Protein AF-X1UGW6-F1 (afdb_monomer)

Radius of gyration: 16.79 Å; Cα contacts (8 Å, |Δi|>4): 196; chains: 1; bounding box: 43×32×45 Å

Organism: NCBI:txid412755

Nearest PDB structures (foldseek):
  2q28-assembly1_A  TM=7.963E-01  e=1.539E-07  unclassified
  4qq8-assembly1_B  TM=8.150E-01  e=5.449E-06  Pseudomonas fluorescens
  2uz1-assembly1_C  TM=8.407E-01  e=1.286E-05  Pseudomonas fluorescens
  1y9d-assembly1_D  TM=7.335E-01  e=3.916E-06  Lactiplantibacillus plantarum
  5ahk-assembly1_A  TM=8.131E-01  e=5.149E-05  Pseudomonas protegens

pLDDT: mean 95.01, std 3.48, range [74.44, 98.88]

Foldseek 3Di:
DVDPPDAAEAEEEVVRCVVPVCCLLVCQVVLPLYEYEYAYAQFPAQLQLLCLPDDPVPSPDDRGHDPDDPVQVVVVVSVFAEAEAADPVVVVVQVVCSNPVSGSYYYYYHDNSNDDDPVSVVVSVVVVVVPD

Sequence (132 aa):
LARPGKQVVDLLGDGGMGIAGWDIETAAHYKIPACYLLYNNSSWMGDAAQQAILPPDVKNCDWSTLPDIRYDKIFAEMGCHTELVAEPQQLKPALERAFNSGKTSVINVIPDKTALAPQLAGRIEYYKKLFG

Solvent-accessible surface area (backbone atoms only — not comparable to full-atom values): 7483 Å² total; per-residue (Å²): 122,100,55,78,98,56,89,47,76,46,83,42,40,47,49,48,40,74,74,62,42,64,58,53,57,54,32,36,75,70,58,38,52,39,35,38,44,34,45,42,57,35,27,72,57,40,59,35,47,35,61,72,72,45,57,88,91,57,40,80,57,90,51,68,49,77,71,83,72,58,58,30,61,60,42,38,78,66,68,31,45,57,36,81,28,75,49,82,82,45,46,63,62,45,50,55,51,40,72,69,60,70,30,17,19,36,37,35,29,48,59,70,32,71,56,64,54,68,70,56,54,54,49,52,56,52,48,47,73,76,77,105

Secondary structure (DSSP, 8-state):
--STT---EEEEEHHHHHHHTTHHHHHHHTT---EEEEE--SBSS-HHHHHHHS-TTTTTS--B-STT--HHHHHHHTT-EEEEE-SHHHHHHHHHHHHHS-S-EEEEE---TTSPPHHHHHHHHHHHHHH-

InterPro domains:
  IPR011766 Thiamine pyrophosphate enzyme, TPP-binding [PF02775] (2-109)
  IPR029061 Thiamin diphosphate-binding fold [SSF52518] (1-118)
  IPR045229 Thiamine pyrophosphate enzyme [PTHR18968] (1-114)

Mean predicted aligned error: 3.38 Å

Structure (mmCIF, N/CA/C/O backbone):
data_AF-X1UGW6-F1
#
_entry.id   AF-X1UGW6-F1
#
loop_
_atom_site.group_PDB
_atom_site.id
_atom_site.type_symbol
_atom_site.label_atom_id
_atom_site.label_alt_id
_atom_site.label_comp_id
_atom_site.label_asym_id
_atom_site.label_entity_id
_atom_site.label_seq_id
_atom_site.pdbx_PDB_ins_code
_atom_site.Cartn_x
_atom_site.Cartn_y
_atom_site.Cartn_z
_atom_site.occupancy
_atom_site.B_iso_or_equiv
_atom_site.auth_seq_id
_atom_site.auth_comp_id
_atom_site.auth_asym_id
_atom_site.auth_atom_id
_atom_site.pdbx_PDB_model_num
ATOM 1 N N . LEU A 1 1 ? -10.465 -11.730 12.213 1.00 85.19 1 LEU A N 1
ATOM 2 C CA . LEU A 1 1 ? -11.401 -12.716 12.815 1.00 85.19 1 LEU A CA 1
ATOM 3 C C . LEU A 1 1 ? -10.681 -13.852 13.548 1.00 85.19 1 LEU A C 1
ATOM 5 O O . LEU A 1 1 ? -10.887 -13.991 14.742 1.00 85.19 1 LEU A O 1
ATOM 9 N N . ALA A 1 2 ? -9.786 -14.609 12.899 1.00 94.81 2 ALA A N 1
ATOM 10 C CA . ALA A 1 2 ? -9.082 -15.745 13.526 1.00 94.81 2 ALA A CA 1
ATOM 11 C C . ALA A 1 2 ? -8.096 -15.382 14.665 1.00 94.81 2 ALA A C 1
ATOM 13 O O . ALA A 1 2 ? -7.650 -16.252 15.411 1.00 94.81 2 ALA A O 1
ATOM 14 N N . ARG A 1 3 ? -7.723 -14.102 14.792 1.00 92.06 3 ARG A N 1
ATOM 15 C CA . ARG A 1 3 ? -6.816 -13.577 15.826 1.00 92.06 3 ARG A CA 1
ATOM 16 C C . ARG A 1 3 ? -7.396 -12.309 16.475 1.00 92.06 3 ARG A C 1
ATOM 18 O O . ARG A 1 3 ? -6.948 -11.211 16.150 1.00 92.06 3 ARG A O 1
ATOM 25 N N . PRO A 1 4 ? -8.416 -12.418 17.342 1.00 89.50 4 PRO A N 1
ATOM 26 C CA . PRO A 1 4 ? -8.993 -11.252 18.011 1.00 89.50 4 PRO A CA 1
ATOM 27 C C . PRO A 1 4 ? -7.943 -10.478 18.824 1.00 89.50 4 PRO A C 1
ATOM 29 O O . PRO A 1 4 ? -7.056 -11.079 19.430 1.00 89.50 4 PRO A O 1
ATOM 32 N N . GLY A 1 5 ? -8.025 -9.145 18.817 1.00 89.31 5 GLY A N 1
ATOM 33 C CA . GLY A 1 5 ? -7.133 -8.262 19.582 1.00 89.31 5 GLY A CA 1
ATOM 34 C C . GLY A 1 5 ? -5.680 -8.190 19.092 1.00 89.31 5 GLY A C 1
ATOM 35 O O . GLY A 1 5 ? -4.857 -7.543 19.733 1.00 89.31 5 GLY A O 1
ATOM 36 N N . LYS A 1 6 ? -5.331 -8.849 17.981 1.00 94.88 6 LYS A N 1
ATOM 37 C CA . LYS A 1 6 ? -4.011 -8.719 17.352 1.00 94.88 6 LYS A CA 1
ATOM 38 C C . LYS A 1 6 ? -4.069 -7.706 16.216 1.00 94.88 6 LYS A C 1
ATOM 40 O O . LYS A 1 6 ? -4.995 -7.750 15.409 1.00 94.88 6 LYS A O 1
ATOM 45 N N . GLN A 1 7 ? -3.057 -6.840 16.139 1.00 94.25 7 GLN A N 1
ATOM 46 C CA . GLN A 1 7 ? -2.871 -5.963 14.987 1.00 94.25 7 GLN A CA 1
ATOM 47 C C . GLN A 1 7 ? -2.619 -6.815 13.742 1.00 94.25 7 GLN A C 1
ATOM 49 O O . GLN A 1 7 ? -1.786 -7.724 13.763 1.00 94.25 7 GLN A O 1
ATOM 54 N N . VAL A 1 8 ? -3.339 -6.507 12.668 1.00 96.25 8 VAL A N 1
ATOM 55 C CA . VAL A 1 8 ? -3.139 -7.098 11.344 1.00 96.25 8 VAL A CA 1
ATOM 56 C C . VAL A 1 8 ? -2.732 -5.984 10.392 1.00 96.25 8 VAL A C 1
ATOM 58 O O . VAL A 1 8 ? -3.310 -4.894 10.434 1.00 96.25 8 VAL A O 1
ATOM 61 N N . VAL A 1 9 ? -1.726 -6.268 9.570 1.00 97.19 9 VAL A N 1
ATOM 62 C CA . VAL A 1 9 ? -1.277 -5.397 8.486 1.00 97.19 9 VAL A CA 1
ATOM 63 C C . VAL A 1 9 ? -1.322 -6.198 7.194 1.00 97.19 9 VAL A C 1
ATOM 65 O O . VAL A 1 9 ? -0.796 -7.310 7.158 1.00 97.19 9 VAL A O 1
ATOM 68 N N . ASP A 1 10 ? -1.952 -5.635 6.172 1.00 97.06 10 ASP A N 1
ATOM 69 C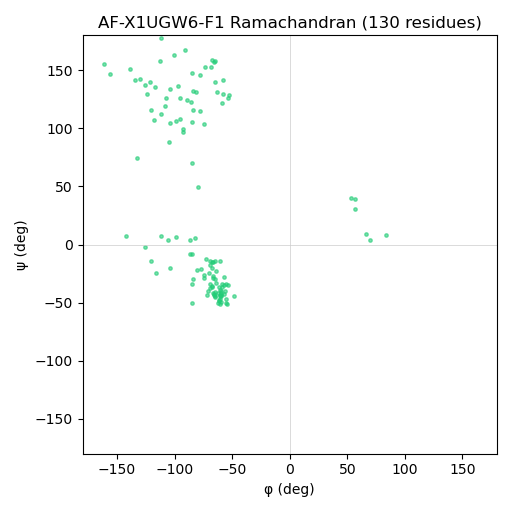 CA . ASP A 1 10 ? -1.923 -6.132 4.803 1.00 97.06 10 ASP A CA 1
ATOM 70 C C . ASP A 1 10 ? -0.989 -5.254 3.962 1.00 97.06 10 ASP A C 1
ATOM 72 O O . ASP A 1 10 ? -1.027 -4.027 4.064 1.00 97.06 10 ASP A O 1
ATOM 76 N N . LEU A 1 11 ? -0.129 -5.890 3.170 1.00 96.12 11 LEU A N 1
ATOM 77 C CA . LEU A 1 11 ? 0.810 -5.232 2.267 1.00 96.12 11 LEU A CA 1
ATOM 78 C C . LEU A 1 11 ? 0.361 -5.526 0.840 1.00 96.12 11 LEU A C 1
ATOM 80 O O . LEU A 1 11 ? 0.462 -6.665 0.383 1.00 96.12 11 LEU A O 1
ATOM 84 N N . LEU A 1 12 ? -0.087 -4.499 0.127 1.00 95.56 12 LEU A N 1
ATOM 85 C CA . LEU A 1 12 ? -0.634 -4.646 -1.218 1.00 95.56 12 LEU A CA 1
ATOM 86 C C . LEU A 1 12 ? -0.155 -3.535 -2.150 1.00 95.56 12 LEU A C 1
ATOM 88 O O . LEU A 1 12 ? 0.136 -2.428 -1.709 1.00 95.56 12 LEU A O 1
ATOM 92 N N . GLY A 1 13 ? -0.069 -3.841 -3.444 1.00 95.56 13 GLY A N 1
ATOM 93 C CA . GLY A 1 13 ? 0.134 -2.841 -4.497 1.00 95.56 13 GLY A CA 1
ATOM 94 C C . GLY A 1 13 ? -1.193 -2.319 -5.050 1.00 95.56 13 GLY A C 1
ATOM 95 O O . GLY A 1 13 ? -2.239 -2.930 -4.829 1.00 95.56 13 GLY A O 1
ATOM 96 N N . ASP A 1 14 ? -1.163 -1.240 -5.825 1.00 95.06 14 ASP A N 1
ATOM 97 C CA . ASP A 1 14 ? -2.336 -0.671 -6.504 1.00 95.06 14 ASP A CA 1
ATOM 98 C C . ASP A 1 14 ? -2.941 -1.604 -7.569 1.00 95.06 14 ASP A C 1
ATOM 100 O O . ASP A 1 14 ? -4.163 -1.659 -7.709 1.00 95.06 14 ASP A O 1
ATOM 104 N N . GLY A 1 15 ? -2.137 -2.457 -8.213 1.00 94.12 15 GLY A N 1
ATOM 105 C CA . GLY A 1 15 ? -2.668 -3.568 -9.017 1.00 94.12 15 GLY A CA 1
ATOM 106 C C . GLY A 1 15 ? -3.482 -4.573 -8.181 1.00 94.12 15 GLY A C 1
ATOM 107 O O . GLY A 1 15 ? -4.568 -4.994 -8.577 1.00 94.12 15 GLY A O 1
ATOM 108 N N . GLY A 1 16 ? -3.003 -4.907 -6.976 1.00 94.06 16 GLY A N 1
ATOM 109 C CA . GLY A 1 16 ? -3.730 -5.758 -6.024 1.00 94.06 16 GLY A CA 1
ATOM 110 C C . GLY A 1 16 ? -4.996 -5.086 -5.484 1.00 94.06 16 GLY A C 1
ATOM 111 O O . GLY A 1 16 ? -6.030 -5.741 -5.343 1.00 94.06 16 GLY A O 1
ATOM 112 N N . MET A 1 17 ? -4.941 -3.767 -5.272 1.00 95.25 17 MET A N 1
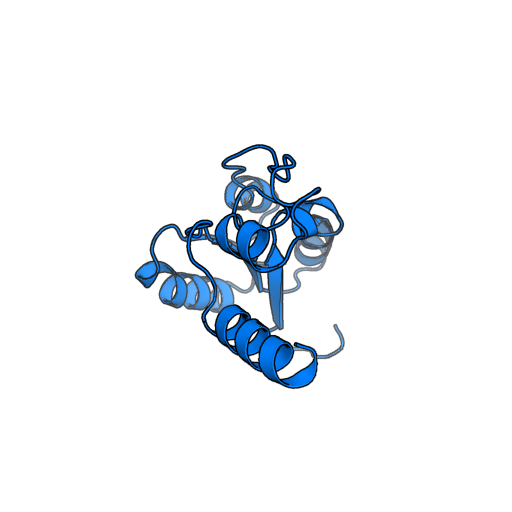ATOM 113 C CA . MET A 1 17 ? -6.099 -2.948 -4.916 1.00 95.25 17 MET A CA 1
ATOM 114 C C . MET A 1 17 ? -7.209 -3.064 -5.972 1.00 95.25 17 MET A C 1
ATOM 116 O O . MET A 1 17 ? -8.372 -3.248 -5.620 1.00 95.25 17 MET A O 1
ATOM 120 N N . GLY A 1 18 ? -6.853 -3.042 -7.261 1.00 91.19 18 GLY A N 1
ATOM 121 C CA . GLY A 1 18 ? -7.803 -3.221 -8.363 1.00 91.19 18 GLY A CA 1
ATOM 122 C C . GLY A 1 18 ? -8.430 -4.619 -8.457 1.00 91.19 18 GLY A C 1
ATOM 123 O O . GLY A 1 18 ? -9.550 -4.739 -8.946 1.00 91.19 18 GLY A O 1
ATOM 124 N N . ILE A 1 19 ? -7.745 -5.667 -7.983 1.00 94.12 19 ILE A N 1
ATOM 125 C CA . ILE A 1 19 ? -8.243 -7.055 -8.036 1.00 94.12 19 ILE A CA 1
ATOM 126 C C . ILE A 1 19 ? -9.150 -7.376 -6.843 1.00 94.12 19 ILE A C 1
ATOM 128 O O . ILE A 1 19 ? -10.233 -7.924 -7.029 1.00 94.12 19 ILE A O 1
ATOM 132 N N . ALA A 1 20 ? -8.690 -7.084 -5.624 1.00 91.94 20 ALA A N 1
ATOM 133 C CA . ALA A 1 20 ? -9.336 -7.540 -4.388 1.00 91.94 20 ALA A CA 1
ATOM 134 C C . ALA A 1 20 ? -9.317 -6.499 -3.255 1.00 91.94 20 ALA A C 1
ATOM 136 O O . ALA A 1 20 ? -9.710 -6.790 -2.130 1.00 91.94 20 ALA A O 1
ATOM 137 N N . GLY A 1 21 ? -8.879 -5.267 -3.524 1.00 94.44 21 GLY A N 1
ATOM 138 C CA . GLY A 1 21 ? -8.756 -4.236 -2.492 1.00 94.44 21 GLY A CA 1
ATOM 139 C C . GLY A 1 21 ? -10.082 -3.744 -1.912 1.00 94.44 21 GLY A C 1
ATOM 140 O O . GLY A 1 21 ? -10.102 -3.132 -0.850 1.00 94.44 21 GLY A O 1
ATOM 141 N N . TRP A 1 22 ? -11.209 -4.025 -2.566 1.00 94.56 22 TRP A N 1
ATOM 142 C CA . TRP A 1 22 ? -12.525 -3.576 -2.107 1.00 94.56 22 TRP A CA 1
ATOM 143 C C . TRP A 1 22 ? -13.047 -4.322 -0.876 1.00 94.56 22 TRP A C 1
ATOM 145 O O . TRP A 1 22 ? -13.928 -3.802 -0.198 1.00 94.56 22 TRP A O 1
ATOM 155 N N . ASP A 1 23 ? -12.426 -5.439 -0.486 1.00 95.62 23 ASP A N 1
ATOM 156 C CA . ASP A 1 23 ? -12.694 -6.094 0.802 1.00 95.62 23 ASP A CA 1
ATOM 157 C C . ASP A 1 23 ? -12.382 -5.178 2.008 1.00 95.62 23 ASP A C 1
ATOM 159 O O . ASP A 1 23 ? -12.821 -5.439 3.132 1.00 95.62 23 ASP A O 1
ATOM 163 N N . ILE A 1 24 ? -11.668 -4.064 1.791 1.00 97.88 24 ILE A N 1
ATOM 164 C CA . ILE A 1 24 ? 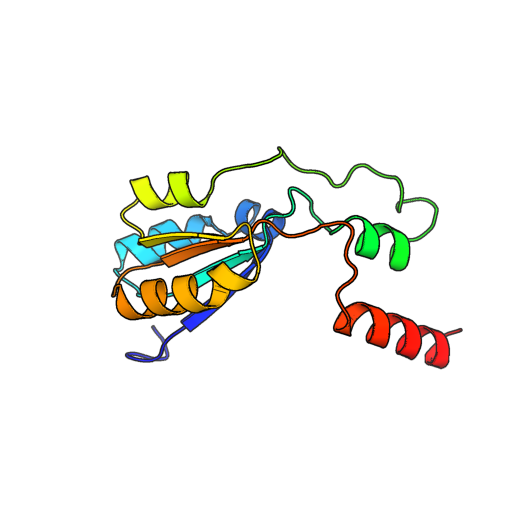-11.479 -2.989 2.775 1.00 97.88 24 ILE A CA 1
ATOM 165 C C . ILE A 1 24 ? -12.820 -2.365 3.190 1.00 97.88 24 ILE A C 1
ATOM 167 O O . ILE A 1 24 ? -13.011 -2.082 4.374 1.00 97.88 24 ILE A O 1
ATOM 171 N N . GLU A 1 25 ? -13.765 -2.184 2.260 1.00 97.62 25 GLU A N 1
ATOM 172 C CA . GLU A 1 25 ? -15.121 -1.709 2.578 1.00 97.62 25 GLU A CA 1
ATOM 173 C C . GLU A 1 25 ? -15.800 -2.675 3.554 1.00 97.62 25 GLU A C 1
ATOM 175 O O . GLU A 1 25 ? -16.329 -2.265 4.589 1.00 97.62 25 GLU A O 1
ATOM 180 N N . THR A 1 26 ? -15.674 -3.974 3.292 1.00 97.38 26 THR A N 1
ATOM 181 C CA . THR A 1 26 ? -16.236 -5.014 4.149 1.00 97.38 26 THR A CA 1
ATOM 182 C C . THR A 1 26 ? -15.567 -5.009 5.527 1.00 97.38 26 THR A C 1
ATOM 184 O O . THR A 1 26 ? -16.245 -5.101 6.554 1.00 97.38 26 THR A O 1
ATOM 187 N N . ALA A 1 27 ? -14.245 -4.831 5.596 1.00 97.25 27 ALA A N 1
ATOM 188 C CA . ALA A 1 27 ? -13.543 -4.665 6.867 1.00 97.25 27 ALA A CA 1
ATOM 189 C C . ALA A 1 27 ? -14.049 -3.443 7.654 1.00 97.25 27 ALA A C 1
ATOM 191 O O . ALA A 1 27 ? -14.246 -3.554 8.869 1.00 97.25 27 ALA A O 1
ATOM 192 N N . ALA A 1 28 ? -14.321 -2.323 6.976 1.00 97.81 28 ALA A N 1
ATOM 193 C CA . ALA A 1 28 ? -14.893 -1.125 7.585 1.00 97.81 28 ALA A CA 1
ATOM 194 C C . ALA A 1 28 ? -16.314 -1.372 8.111 1.00 97.81 28 ALA A C 1
ATOM 196 O O . ALA A 1 28 ? -16.603 -1.039 9.265 1.00 97.81 28 ALA A O 1
ATOM 197 N N . HIS A 1 29 ? -17.169 -2.040 7.328 1.00 97.50 29 HIS A N 1
ATOM 198 C CA . HIS A 1 29 ? -18.519 -2.435 7.737 1.00 97.50 29 HIS A CA 1
ATOM 199 C C . HIS A 1 29 ? -18.506 -3.271 9.027 1.00 97.50 29 HIS A C 1
ATOM 201 O O . HIS A 1 29 ? -19.230 -2.980 9.984 1.00 97.50 29 HIS A O 1
ATOM 207 N N . TYR A 1 30 ? -17.619 -4.267 9.096 1.00 96.44 30 TYR A N 1
ATOM 208 C CA . TYR A 1 30 ? -17.459 -5.129 10.270 1.00 96.44 30 TYR A CA 1
ATOM 209 C C . TYR A 1 30 ? -16.578 -4.531 11.376 1.00 96.44 30 TYR A C 1
ATOM 211 O O . TYR A 1 30 ? -16.315 -5.204 12.377 1.00 96.44 30 TYR A O 1
ATOM 219 N N . LYS A 1 31 ? -16.137 -3.273 11.233 1.00 95.75 31 LYS A N 1
ATOM 220 C CA . LYS A 1 31 ? -15.291 -2.555 12.200 1.00 95.75 31 LYS A CA 1
ATOM 221 C C . LYS A 1 31 ? -14.019 -3.329 12.558 1.00 95.75 31 LYS A C 1
ATOM 223 O O . LYS A 1 31 ? -13.612 -3.385 13.718 1.00 95.75 31 LYS A O 1
ATOM 228 N N . ILE A 1 32 ? -13.398 -3.959 11.565 1.00 96.88 32 ILE A N 1
ATOM 229 C CA . ILE A 1 32 ? -12.159 -4.715 11.735 1.00 96.88 32 ILE A CA 1
ATOM 230 C C . ILE A 1 32 ? -10.983 -3.727 11.660 1.00 96.88 32 ILE A C 1
ATOM 232 O O . ILE A 1 32 ? -10.754 -3.157 10.592 1.00 96.88 32 ILE A O 1
ATOM 236 N N . PRO A 1 33 ? -10.193 -3.535 12.736 1.00 96.56 33 PRO A N 1
ATOM 237 C CA . PRO A 1 33 ? -9.105 -2.551 12.776 1.00 96.56 33 PRO A CA 1
ATOM 238 C C . PRO A 1 33 ? -7.829 -3.062 12.076 1.00 96.56 33 PRO A C 1
ATOM 240 O O . PRO A 1 33 ? -6.731 -3.048 12.635 1.00 96.56 33 PRO A O 1
ATOM 243 N N . ALA A 1 34 ? -7.979 -3.583 10.856 1.00 97.38 34 ALA A N 1
ATOM 244 C CA . ALA A 1 34 ? -6.865 -3.953 9.992 1.00 97.38 34 ALA A CA 1
ATOM 245 C C . ALA A 1 34 ? -6.263 -2.704 9.333 1.00 97.38 34 ALA A C 1
ATOM 247 O O . ALA A 1 34 ? -6.978 -1.751 9.018 1.00 97.38 34 ALA A O 1
ATOM 248 N N . CYS A 1 35 ? -4.947 -2.721 9.127 1.00 98.31 35 CYS A N 1
ATOM 249 C CA . CYS A 1 35 ? -4.221 -1.669 8.426 1.00 98.31 35 CYS A CA 1
ATOM 250 C C . CYS A 1 35 ? -3.772 -2.177 7.054 1.00 98.31 35 CYS A C 1
ATOM 252 O O . CYS A 1 35 ? -3.010 -3.134 6.970 1.00 98.31 35 CYS A O 1
ATOM 254 N N . TYR A 1 36 ? -4.232 -1.529 5.995 1.00 98.38 36 TYR A N 1
ATOM 255 C CA . TYR A 1 36 ? -3.869 -1.808 4.614 1.00 98.38 36 TYR A CA 1
ATOM 256 C C . TYR A 1 36 ? -2.803 -0.800 4.191 1.00 98.38 36 TYR A C 1
ATOM 258 O O . TYR A 1 36 ? -3.088 0.388 4.025 1.00 98.38 36 TYR A O 1
ATOM 266 N N . LEU A 1 37 ? -1.561 -1.261 4.077 1.00 98.31 37 LEU A N 1
ATOM 267 C CA . LEU A 1 37 ? -0.432 -0.458 3.628 1.00 98.31 37 LEU A CA 1
ATOM 268 C C . LEU A 1 37 ? -0.282 -0.637 2.118 1.00 98.31 37 LEU A C 1
ATOM 270 O O . LEU A 1 37 ? 0.294 -1.617 1.640 1.00 98.31 37 LEU A O 1
ATOM 274 N N . LEU A 1 38 ? -0.843 0.319 1.387 1.00 97.88 38 LEU A N 1
ATOM 275 C CA . LEU A 1 38 ? -0.888 0.333 -0.063 1.00 97.88 38 LEU A CA 1
ATOM 276 C C . LEU A 1 38 ? 0.392 0.953 -0.629 1.00 97.88 38 LEU A C 1
ATOM 278 O O . LEU A 1 38 ? 0.691 2.113 -0.366 1.00 97.88 38 LEU A O 1
ATOM 282 N N . TYR A 1 39 ? 1.100 0.201 -1.462 1.00 96.06 39 TYR A N 1
ATOM 283 C CA . TYR A 1 39 ? 2.194 0.683 -2.295 1.00 96.06 39 TYR A CA 1
ATOM 284 C C . TYR A 1 39 ? 1.638 1.082 -3.666 1.00 96.06 39 TYR A C 1
ATOM 286 O O . TYR A 1 39 ? 1.381 0.220 -4.500 1.00 96.06 39 TYR A O 1
ATOM 294 N N . ASN A 1 40 ? 1.405 2.375 -3.877 1.00 97.06 40 ASN A N 1
ATOM 295 C CA . ASN A 1 40 ? 0.715 2.904 -5.051 1.00 97.06 40 ASN A CA 1
ATOM 296 C C . ASN A 1 40 ? 1.709 3.542 -6.020 1.00 97.06 40 ASN A C 1
ATOM 298 O O . ASN A 1 40 ? 2.004 4.733 -5.926 1.00 97.06 40 ASN A O 1
ATOM 302 N N . ASN A 1 41 ? 2.255 2.737 -6.928 1.00 95.75 41 ASN A N 1
ATOM 303 C CA . ASN A 1 41 ? 3.243 3.193 -7.908 1.00 95.75 41 ASN A CA 1
ATOM 304 C C . ASN A 1 41 ? 2.624 3.491 -9.287 1.00 95.75 41 ASN A C 1
ATOM 306 O O . ASN A 1 41 ? 3.364 3.785 -10.230 1.00 95.75 41 ASN A O 1
ATOM 310 N N . SER A 1 42 ? 1.288 3.439 -9.387 1.00 96.06 42 SER A N 1
ATOM 311 C CA . SER A 1 42 ? 0.524 3.611 -10.627 1.00 96.06 42 SER A CA 1
ATOM 312 C C . SER A 1 42 ? 0.932 2.614 -11.715 1.00 96.06 42 SER A C 1
ATOM 314 O O . SER A 1 42 ? 1.068 2.972 -12.889 1.00 96.06 42 SER A O 1
ATOM 316 N N . SER A 1 43 ? 1.207 1.371 -11.319 1.00 94.31 43 SER A N 1
ATOM 317 C CA . SER A 1 43 ? 1.698 0.326 -12.208 1.00 94.31 43 SER A CA 1
ATOM 318 C C . SER A 1 43 ? 1.501 -1.070 -11.619 1.00 94.31 43 SER A C 1
ATOM 320 O O . SER A 1 43 ? 1.504 -1.305 -10.413 1.00 94.31 43 SER A O 1
ATOM 322 N N . TRP A 1 44 ? 1.424 -2.067 -12.491 1.00 92.94 44 TRP A N 1
ATOM 323 C CA . TRP A 1 44 ? 1.481 -3.470 -12.076 1.00 92.94 44 TRP A CA 1
ATOM 324 C C . TRP A 1 44 ?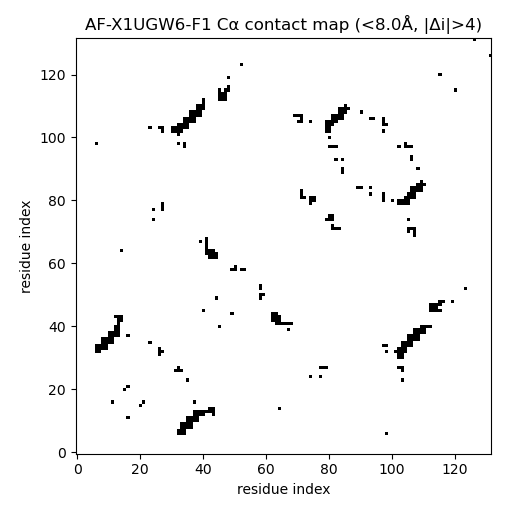 2.853 -3.873 -11.518 1.00 92.94 44 TRP A C 1
ATOM 326 O O . TRP A 1 44 ? 2.968 -4.864 -10.795 1.00 92.94 44 TRP A O 1
ATOM 336 N N . MET A 1 45 ? 3.901 -3.112 -11.844 1.00 91.75 45 MET A N 1
ATOM 337 C CA . MET A 1 45 ? 5.262 -3.315 -11.358 1.00 91.75 45 MET A CA 1
ATOM 338 C C . MET A 1 45 ? 6.064 -2.008 -11.413 1.00 91.75 45 MET A C 1
ATOM 340 O O . MET A 1 45 ? 5.884 -1.201 -12.317 1.00 91.75 45 MET A O 1
ATOM 344 N N . GLY A 1 46 ? 6.989 -1.798 -10.471 1.00 91.81 46 GLY A N 1
ATOM 345 C CA . GLY A 1 46 ? 7.886 -0.638 -10.530 1.00 91.81 46 GLY A CA 1
ATOM 346 C C . GLY A 1 46 ? 8.815 -0.691 -11.748 1.00 91.81 46 GLY A C 1
ATOM 347 O O . GLY A 1 46 ? 9.347 -1.756 -12.063 1.00 91.81 46 GLY A O 1
ATOM 348 N N . ASP A 1 47 ? 9.049 0.450 -12.395 1.00 93.50 47 ASP A N 1
ATOM 349 C CA . ASP A 1 47 ? 9.845 0.592 -13.622 1.00 93.50 47 ASP A CA 1
ATOM 350 C C . ASP A 1 47 ? 11.211 -0.119 -13.532 1.00 93.50 47 ASP A C 1
ATOM 352 O O . ASP A 1 47 ? 11.608 -0.854 -14.440 1.00 93.50 47 ASP A O 1
ATOM 356 N N . ALA A 1 48 ? 11.928 0.029 -12.412 1.00 93.25 48 ALA A N 1
ATOM 357 C CA . ALA A 1 48 ? 13.225 -0.629 -12.234 1.00 93.25 48 ALA A CA 1
ATOM 358 C C . ALA A 1 48 ? 13.114 -2.150 -12.081 1.00 93.25 48 ALA A C 1
ATOM 360 O O . ALA A 1 48 ? 13.953 -2.887 -12.602 1.00 93.25 48 ALA A O 1
ATOM 361 N N . ALA A 1 49 ? 12.074 -2.637 -11.397 1.00 93.38 49 ALA A N 1
ATOM 362 C CA . ALA A 1 49 ? 11.811 -4.069 -11.296 1.00 93.38 49 ALA A CA 1
ATOM 363 C C . ALA A 1 49 ? 11.451 -4.646 -12.670 1.00 93.38 49 ALA A C 1
ATOM 365 O O . ALA A 1 49 ? 12.019 -5.664 -13.061 1.00 93.38 49 ALA A O 1
ATOM 366 N N . GLN A 1 50 ? 10.607 -3.946 -13.433 1.00 94.12 50 GLN A N 1
ATOM 367 C CA . GLN A 1 50 ? 10.220 -4.316 -14.791 1.00 94.12 50 GLN A CA 1
ATOM 368 C C . GLN A 1 50 ? 11.435 -4.503 -15.695 1.00 94.12 50 GLN A C 1
ATOM 370 O O . GLN A 1 50 ? 11.589 -5.554 -16.316 1.00 94.12 50 GLN A O 1
ATOM 375 N N . GLN A 1 51 ? 12.338 -3.523 -15.710 1.00 93.94 51 GLN A N 1
ATOM 376 C CA . GLN A 1 51 ? 13.555 -3.589 -16.519 1.00 93.94 51 GLN A CA 1
ATOM 377 C C . GLN A 1 51 ? 14.531 -4.676 -16.059 1.00 93.94 51 GLN A C 1
ATOM 379 O O . GLN A 1 51 ? 15.287 -5.205 -16.876 1.00 93.94 51 GLN A O 1
ATOM 384 N N . ALA A 1 52 ? 14.535 -5.007 -14.766 1.00 92.38 52 ALA A N 1
ATOM 385 C CA . ALA A 1 52 ? 15.479 -5.956 -14.194 1.00 92.38 52 ALA A CA 1
ATOM 386 C C . ALA A 1 52 ? 15.058 -7.428 -14.342 1.00 92.38 52 ALA A C 1
ATOM 388 O O . ALA A 1 52 ? 15.944 -8.286 -14.387 1.00 92.38 52 ALA A O 1
ATOM 389 N N . ILE A 1 53 ? 13.752 -7.731 -14.383 1.00 91.81 53 ILE A N 1
ATOM 390 C CA . ILE A 1 53 ? 13.252 -9.119 -14.327 1.00 91.81 53 ILE A CA 1
ATOM 391 C C . ILE A 1 53 ? 12.514 -9.589 -15.580 1.00 91.81 53 ILE A C 1
ATOM 393 O O . ILE A 1 53 ? 12.444 -10.798 -15.800 1.00 91.81 53 ILE A O 1
ATOM 397 N N . LEU A 1 54 ? 11.944 -8.684 -16.381 1.00 92.31 54 LEU A N 1
ATOM 398 C CA . LEU A 1 54 ? 11.188 -9.092 -17.564 1.00 92.31 54 LEU A CA 1
ATOM 399 C C . LEU A 1 54 ? 12.094 -9.321 -18.781 1.00 92.31 54 LEU A C 1
ATOM 401 O O . LEU A 1 54 ? 13.102 -8.626 -18.951 1.00 92.31 54 LEU A O 1
ATOM 405 N N . PRO A 1 55 ? 11.727 -10.268 -19.662 1.00 91.94 55 PRO A N 1
ATOM 406 C CA . PRO A 1 55 ? 12.478 -10.518 -20.879 1.00 91.94 55 PRO A CA 1
ATOM 407 C C . PRO A 1 55 ? 12.383 -9.341 -21.874 1.00 91.94 55 PRO A C 1
ATOM 409 O O . PRO A 1 55 ? 11.476 -8.505 -21.782 1.00 91.94 55 PRO A O 1
ATOM 412 N N . PRO A 1 56 ? 13.346 -9.224 -22.813 1.00 92.94 56 PRO A N 1
ATOM 413 C CA . PRO A 1 56 ? 13.471 -8.062 -23.697 1.00 92.94 56 PRO A CA 1
ATOM 414 C C . PRO A 1 56 ? 12.240 -7.735 -24.548 1.00 92.94 56 PRO A C 1
ATOM 416 O O . PRO A 1 56 ? 12.046 -6.576 -24.905 1.00 92.94 56 PRO A O 1
ATOM 419 N N . ASP A 1 57 ? 11.437 -8.741 -24.874 1.00 94.62 57 ASP A N 1
ATOM 420 C CA . ASP A 1 57 ? 10.226 -8.656 -25.688 1.00 94.62 57 ASP A CA 1
ATOM 421 C C . ASP A 1 57 ? 9.038 -8.018 -24.955 1.00 94.62 57 ASP A C 1
ATOM 423 O O . ASP A 1 57 ? 8.189 -7.414 -25.605 1.00 94.62 57 ASP A O 1
ATOM 427 N N . VAL A 1 58 ? 8.994 -8.091 -23.619 1.00 94.56 58 VAL A N 1
ATOM 428 C CA . VAL A 1 58 ? 7.867 -7.567 -22.818 1.00 94.56 58 VAL A CA 1
ATOM 429 C C . VAL A 1 58 ? 8.259 -6.484 -21.813 1.00 94.56 58 VAL A C 1
ATOM 431 O O . VAL A 1 58 ? 7.394 -5.765 -21.311 1.00 94.56 58 VAL A O 1
ATOM 434 N N . LYS A 1 59 ? 9.554 -6.303 -21.521 1.00 92.88 59 LYS A N 1
ATOM 435 C CA . LYS A 1 59 ? 10.016 -5.307 -20.535 1.00 92.88 59 LYS A CA 1
ATOM 436 C C . LYS A 1 59 ? 9.746 -3.852 -20.926 1.00 92.88 59 LYS A C 1
ATOM 438 O O . LYS A 1 59 ? 9.838 -2.982 -20.069 1.00 92.88 59 LYS A O 1
ATOM 443 N N . ASN A 1 60 ? 9.414 -3.584 -22.188 1.00 93.62 60 ASN A N 1
ATOM 444 C CA . ASN A 1 60 ? 9.058 -2.251 -22.690 1.00 93.62 60 ASN A CA 1
ATOM 445 C C . ASN A 1 60 ? 7.552 -2.088 -22.956 1.00 93.62 60 ASN A C 1
ATOM 447 O O . ASN A 1 60 ? 7.144 -1.054 -23.478 1.00 93.62 60 ASN A O 1
ATOM 451 N N . CYS A 1 61 ? 6.730 -3.094 -22.638 1.00 94.94 61 CYS A N 1
ATOM 452 C CA . CYS A 1 61 ? 5.280 -2.945 -22.688 1.00 94.94 61 CYS A CA 1
ATOM 453 C C . CYS A 1 61 ? 4.804 -1.935 -21.637 1.00 94.94 61 CYS A C 1
ATOM 455 O O . CYS A 1 61 ? 5.480 -1.692 -20.633 1.00 94.94 61 CYS A O 1
ATOM 457 N N . ASP A 1 62 ? 3.626 -1.366 -21.872 1.00 93.44 62 ASP A N 1
ATOM 458 C CA . ASP A 1 62 ? 2.964 -0.507 -20.900 1.00 93.44 62 ASP A CA 1
ATOM 459 C C . ASP A 1 62 ? 2.305 -1.360 -19.808 1.00 93.44 62 ASP A C 1
ATOM 461 O O . ASP A 1 62 ? 1.395 -2.144 -20.082 1.00 93.44 62 ASP A O 1
ATOM 465 N N . TRP A 1 63 ? 2.800 -1.217 -18.579 1.00 92.75 63 TRP A N 1
ATOM 466 C CA . TRP A 1 63 ? 2.250 -1.832 -17.367 1.00 92.75 63 TRP A CA 1
ATOM 467 C C . TRP A 1 63 ? 1.647 -0.786 -16.424 1.00 92.75 63 TRP A C 1
ATOM 469 O O . TRP A 1 63 ? 1.289 -1.115 -15.290 1.00 92.75 63 TRP A O 1
ATOM 479 N N . SER A 1 64 ? 1.553 0.470 -16.870 1.00 92.69 64 SER A N 1
ATOM 480 C CA . SER A 1 64 ? 1.004 1.548 -16.064 1.00 92.69 64 SER A CA 1
ATOM 481 C C . SER A 1 64 ? -0.492 1.364 -15.828 1.00 92.69 64 SER A C 1
ATOM 483 O O . SER A 1 64 ? -1.224 0.740 -16.603 1.00 92.69 64 SER A O 1
ATOM 485 N N . THR A 1 65 ? -0.951 1.916 -14.716 1.00 91.81 65 THR A N 1
ATOM 486 C CA . THR A 1 65 ? -2.370 2.115 -14.434 1.00 91.81 65 THR A CA 1
ATOM 487 C C . THR A 1 65 ? -2.674 3.608 -14.442 1.00 91.81 65 THR A C 1
ATOM 489 O O . THR A 1 65 ? -1.783 4.441 -14.615 1.00 91.81 65 THR A O 1
ATOM 492 N N . LEU A 1 66 ? -3.946 3.972 -14.248 1.00 94.00 66 LEU A N 1
ATOM 493 C CA . LEU A 1 66 ? -4.320 5.377 -14.104 1.00 94.00 66 LEU A CA 1
ATOM 494 C C . LEU A 1 66 ? -3.472 6.024 -12.985 1.00 94.00 66 LEU A C 1
ATOM 496 O O . LEU A 1 66 ? -3.445 5.481 -11.875 1.00 94.00 66 LEU A O 1
ATOM 500 N N . PRO A 1 67 ? -2.776 7.140 -13.267 1.00 93.81 67 PRO A N 1
ATOM 501 C CA . PRO A 1 67 ? -1.821 7.707 -12.331 1.00 93.81 67 PRO A CA 1
ATOM 502 C C . PRO A 1 67 ? -2.501 8.390 -11.147 1.00 93.81 67 PRO A C 1
ATOM 504 O O . PRO A 1 67 ? -3.616 8.905 -11.256 1.00 93.81 67 PRO A O 1
ATOM 507 N N . ASP A 1 68 ? -1.785 8.422 -10.024 1.00 90.44 68 ASP A N 1
ATOM 508 C CA . ASP A 1 68 ? -2.075 9.258 -8.855 1.00 90.44 68 ASP A CA 1
ATOM 509 C C . ASP A 1 68 ? -3.477 9.064 -8.253 1.00 90.44 68 ASP A C 1
ATOM 511 O O . ASP A 1 68 ? -4.052 9.982 -7.652 1.00 90.44 68 ASP A O 1
ATOM 515 N N . ILE A 1 69 ? -4.043 7.855 -8.363 1.00 96.12 69 ILE A N 1
ATOM 516 C CA . ILE A 1 69 ? -5.312 7.543 -7.700 1.00 96.12 69 ILE A CA 1
ATOM 517 C C . ILE A 1 69 ? -5.151 7.740 -6.189 1.00 96.12 69 ILE A C 1
ATOM 519 O O . ILE A 1 69 ? -4.348 7.096 -5.509 1.00 96.12 69 ILE A O 1
ATOM 523 N N . ARG A 1 70 ? -5.987 8.619 -5.636 1.00 97.50 70 ARG A N 1
ATOM 524 C CA . ARG A 1 70 ? -6.060 8.915 -4.203 1.00 97.50 70 ARG A CA 1
ATOM 525 C C . ARG A 1 70 ? -6.968 7.925 -3.481 1.00 97.50 70 ARG A C 1
ATOM 527 O O . ARG A 1 70 ? -8.050 8.291 -3.025 1.00 97.50 70 ARG A O 1
ATOM 534 N N . TYR A 1 71 ? -6.515 6.676 -3.361 1.00 98.00 71 TYR A N 1
ATOM 535 C CA . TYR A 1 71 ? -7.230 5.627 -2.622 1.00 98.00 71 TYR A CA 1
ATOM 536 C C . TYR A 1 71 ? -7.497 6.015 -1.163 1.00 98.00 71 TYR A C 1
ATOM 538 O O . TYR A 1 71 ? -8.565 5.720 -0.639 1.00 98.00 71 TYR A O 1
ATOM 546 N N . ASP A 1 72 ? -6.583 6.756 -0.532 1.00 98.50 72 ASP A N 1
ATOM 547 C CA . ASP A 1 72 ? -6.797 7.334 0.798 1.00 98.50 72 ASP A CA 1
ATOM 548 C C . ASP A 1 72 ? -8.055 8.217 0.854 1.00 98.50 72 ASP A C 1
ATOM 550 O O . ASP A 1 72 ? -8.828 8.114 1.796 1.00 98.50 72 ASP A O 1
ATOM 554 N N . LYS A 1 73 ? -8.337 9.021 -0.178 1.00 98.62 73 LYS A N 1
ATOM 555 C CA . LYS A 1 73 ? -9.571 9.822 -0.220 1.00 98.62 73 LYS A CA 1
ATOM 556 C C . LYS A 1 73 ? -10.810 8.959 -0.429 1.00 98.62 73 LYS A C 1
ATOM 558 O O . LYS A 1 73 ? -11.829 9.203 0.202 1.00 98.62 73 LYS A O 1
ATOM 563 N N . ILE A 1 74 ? -10.718 7.949 -1.292 1.00 98.06 74 ILE A N 1
ATOM 564 C CA . ILE A 1 74 ? -11.828 7.027 -1.573 1.00 98.06 74 ILE A CA 1
ATOM 565 C C . ILE A 1 74 ? -12.257 6.308 -0.288 1.00 98.06 74 ILE A C 1
ATOM 567 O O . ILE A 1 74 ? -13.436 6.301 0.056 1.00 98.06 74 ILE A O 1
ATOM 571 N N . PHE A 1 75 ? -11.304 5.746 0.457 1.00 98.38 75 PHE A N 1
ATOM 572 C CA . PHE A 1 75 ? -11.608 5.010 1.685 1.00 98.38 75 PHE A CA 1
ATOM 573 C C . PHE A 1 75 ? -11.927 5.918 2.880 1.00 98.38 75 PHE A C 1
ATOM 575 O O . PHE A 1 75 ? -12.618 5.476 3.801 1.00 98.38 75 PHE A O 1
ATOM 582 N N . ALA A 1 76 ? -11.503 7.187 2.865 1.00 98.50 76 ALA A N 1
ATOM 583 C CA . ALA A 1 76 ? -11.943 8.169 3.855 1.00 98.50 76 ALA A CA 1
ATOM 584 C C . ALA A 1 76 ? -13.469 8.356 3.817 1.00 98.50 76 ALA A C 1
ATOM 586 O O . ALA A 1 76 ? -14.108 8.356 4.870 1.00 98.50 76 ALA A O 1
ATOM 587 N N . GLU A 1 77 ? -14.065 8.413 2.619 1.00 98.06 77 GLU A N 1
ATOM 588 C CA . GLU A 1 77 ? -15.525 8.500 2.438 1.00 98.06 77 GLU A CA 1
ATOM 589 C C . GLU A 1 77 ? -16.266 7.253 2.955 1.00 98.06 77 GLU A C 1
ATOM 591 O O . GLU A 1 77 ? -17.433 7.323 3.332 1.00 98.06 77 GLU A O 1
ATOM 596 N N . MET A 1 78 ? -15.580 6.112 3.057 1.00 97.06 78 MET A N 1
ATOM 597 C CA . MET A 1 78 ? -16.118 4.875 3.644 1.00 97.06 78 MET A CA 1
ATOM 598 C C . MET A 1 78 ? -15.945 4.813 5.169 1.00 97.06 78 MET A C 1
ATOM 600 O O . MET A 1 78 ? -16.259 3.804 5.799 1.00 97.06 78 MET A O 1
ATOM 604 N N . GLY A 1 79 ? -15.428 5.878 5.789 1.00 97.88 79 GLY A N 1
ATOM 605 C CA . GLY A 1 79 ? -15.240 5.977 7.235 1.00 97.88 79 GLY A CA 1
ATOM 606 C C . GLY A 1 79 ? -13.950 5.344 7.766 1.00 97.88 79 GLY A C 1
ATOM 607 O O . GLY A 1 79 ? -13.774 5.288 8.993 1.00 97.88 79 GLY A O 1
ATOM 608 N N . CYS A 1 80 ? -13.041 4.909 6.886 1.00 98.69 80 CYS A N 1
ATOM 609 C CA . CYS A 1 80 ? -11.717 4.429 7.280 1.00 98.69 80 CYS A CA 1
ATOM 610 C C . CYS A 1 80 ? -10.875 5.559 7.893 1.00 98.69 80 CYS A C 1
ATOM 612 O O . CYS A 1 80 ? -11.101 6.745 7.652 1.00 98.69 80 CYS A O 1
ATOM 614 N N . HIS A 1 81 ? -9.868 5.195 8.685 1.00 98.81 81 HIS A N 1
ATOM 615 C CA . HIS A 1 81 ? -8.759 6.103 8.967 1.00 98.81 81 HIS A CA 1
ATOM 616 C C . HIS A 1 81 ? -7.771 6.045 7.800 1.00 98.81 81 HIS A C 1
ATOM 618 O O . HIS A 1 81 ? -7.397 4.963 7.358 1.00 98.81 81 HIS A O 1
ATOM 624 N N . THR A 1 82 ? -7.347 7.186 7.276 1.00 98.88 82 THR A N 1
ATOM 625 C CA . THR A 1 82 ? -6.534 7.196 6.059 1.00 98.88 82 THR A CA 1
ATOM 626 C C . THR A 1 82 ? -5.353 8.131 6.177 1.00 98.88 82 THR A C 1
ATOM 628 O O . THR A 1 82 ? -5.477 9.233 6.706 1.00 98.88 82 THR A O 1
ATOM 631 N N . GLU A 1 83 ? -4.226 7.703 5.628 1.00 98.81 83 GLU A N 1
ATOM 632 C CA . GLU A 1 83 ? -2.980 8.460 5.602 1.00 98.81 83 GLU A CA 1
ATOM 633 C C . GLU A 1 83 ? -2.442 8.471 4.168 1.00 98.81 83 GLU A C 1
ATOM 635 O O . GLU A 1 83 ? -2.522 7.464 3.461 1.00 98.81 83 GLU A O 1
ATOM 640 N N . LEU A 1 84 ? -1.870 9.599 3.748 1.00 98.75 84 LEU A N 1
ATOM 641 C CA . LEU A 1 84 ? -1.060 9.689 2.536 1.00 98.75 84 LEU A CA 1
ATOM 642 C C . LEU A 1 84 ? 0.401 9.847 2.954 1.00 98.75 84 LEU A C 1
ATOM 644 O O . LEU A 1 84 ? 0.737 10.765 3.701 1.00 98.75 84 LEU A O 1
ATOM 648 N N . VAL A 1 85 ? 1.261 8.972 2.448 1.00 98.62 85 VAL A N 1
ATOM 649 C CA . VAL A 1 85 ? 2.702 8.977 2.702 1.00 98.62 85 VAL A CA 1
ATOM 650 C C . VAL A 1 85 ? 3.404 9.203 1.371 1.00 98.62 85 VAL A C 1
ATOM 652 O O . VAL A 1 85 ? 3.430 8.314 0.528 1.00 98.62 85 VAL A O 1
ATOM 655 N N . ALA A 1 86 ? 3.958 10.396 1.183 1.00 97.38 86 ALA A N 1
ATOM 656 C CA . ALA A 1 86 ? 4.768 10.736 0.010 1.00 97.38 86 ALA A CA 1
ATOM 657 C C . ALA A 1 86 ? 6.268 10.765 0.336 1.00 97.38 86 ALA A C 1
ATOM 659 O O . ALA A 1 86 ? 7.093 10.632 -0.558 1.00 97.38 86 ALA A O 1
ATOM 660 N N . GLU A 1 87 ? 6.618 10.898 1.619 1.00 97.50 87 GLU A N 1
ATOM 661 C CA . GLU A 1 87 ? 8.003 10.954 2.082 1.00 97.50 87 GLU A CA 1
ATOM 662 C C . GLU A 1 87 ? 8.302 9.822 3.078 1.00 97.50 87 GLU A C 1
ATOM 664 O O . GLU A 1 87 ? 7.485 9.560 3.972 1.00 97.50 87 GLU A O 1
ATOM 669 N N . PRO A 1 88 ? 9.483 9.174 3.017 1.00 95.56 88 PRO A N 1
ATOM 670 C CA . PRO A 1 88 ? 9.814 8.039 3.883 1.00 95.56 88 PRO A CA 1
ATOM 671 C C . PRO A 1 88 ? 9.654 8.310 5.386 1.00 95.56 88 PRO A C 1
ATOM 673 O O . PRO A 1 88 ? 9.242 7.432 6.146 1.00 95.56 88 PRO A O 1
ATOM 676 N N . GLN A 1 89 ? 9.943 9.534 5.836 1.00 98.25 89 GLN A N 1
ATOM 677 C CA . GL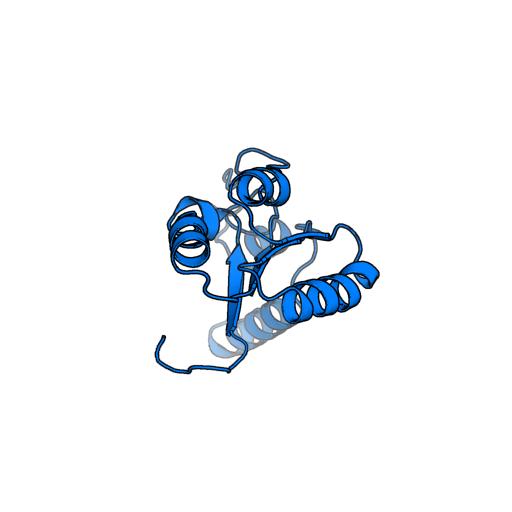N A 1 89 ? 9.875 9.928 7.247 1.00 98.25 89 GLN A CA 1
ATOM 678 C C . GLN A 1 89 ? 8.432 9.980 7.775 1.00 98.25 89 GLN A C 1
ATOM 680 O O . GLN A 1 89 ? 8.222 9.936 8.987 1.00 98.25 89 GLN A O 1
ATOM 685 N N . GLN A 1 90 ? 7.434 10.040 6.889 1.00 98.50 90 GLN A N 1
ATOM 686 C CA . GLN A 1 90 ? 6.016 10.063 7.253 1.00 98.50 90 GLN A CA 1
ATOM 687 C C . GLN A 1 90 ? 5.472 8.664 7.566 1.00 98.50 90 GLN A C 1
ATOM 689 O O . GLN A 1 90 ? 4.485 8.550 8.294 1.00 98.50 90 GLN A O 1
ATOM 694 N N . LEU A 1 91 ? 6.122 7.603 7.069 1.00 98.00 91 LEU A N 1
ATOM 695 C CA . LEU A 1 91 ? 5.603 6.237 7.145 1.00 98.00 91 LEU A CA 1
ATOM 696 C C . LEU A 1 91 ? 5.403 5.764 8.587 1.00 98.00 91 LEU A C 1
ATOM 698 O O . LEU A 1 91 ? 4.326 5.292 8.946 1.00 98.00 91 LEU A O 1
ATOM 702 N N . LYS A 1 92 ? 6.431 5.898 9.432 1.00 98.25 92 LYS A N 1
ATOM 703 C CA . LYS A 1 92 ? 6.356 5.437 10.824 1.00 98.25 92 LYS A CA 1
ATOM 704 C C . LYS A 1 92 ? 5.270 6.189 11.618 1.00 98.25 92 LYS A C 1
ATOM 706 O O . LYS A 1 92 ? 4.415 5.514 12.188 1.00 98.25 92 LYS A O 1
ATOM 711 N N . PRO A 1 93 ? 5.220 7.536 11.614 1.00 98.69 93 PRO A N 1
ATOM 712 C CA . PRO A 1 93 ? 4.130 8.266 12.260 1.00 98.69 93 PRO A CA 1
ATOM 713 C C . PRO A 1 93 ? 2.732 7.920 11.719 1.00 98.69 93 PRO A C 1
ATOM 715 O O . PRO A 1 93 ? 1.779 7.881 12.492 1.00 98.69 93 PRO A O 1
ATOM 718 N N . ALA A 1 94 ? 2.589 7.670 10.412 1.00 98.75 94 ALA A N 1
ATOM 719 C CA . ALA A 1 94 ? 1.314 7.267 9.810 1.00 98.75 94 ALA A CA 1
ATOM 720 C C . ALA A 1 94 ? 0.850 5.892 10.314 1.00 98.75 94 ALA A C 1
ATOM 722 O O . ALA A 1 94 ? -0.303 5.735 10.707 1.00 98.75 94 ALA A O 1
ATOM 723 N N . LEU A 1 95 ? 1.761 4.914 10.388 1.00 98.38 95 LEU A N 1
ATOM 724 C CA . LEU A 1 95 ? 1.477 3.598 10.970 1.00 98.38 95 LEU A CA 1
ATOM 725 C C . LEU A 1 95 ? 1.054 3.705 12.438 1.00 98.38 95 LEU A C 1
ATOM 727 O O . LEU A 1 95 ? 0.081 3.076 12.845 1.00 98.38 95 LEU A O 1
ATOM 731 N N . GLU A 1 96 ? 1.746 4.530 13.227 1.00 98.38 96 GLU A N 1
ATOM 732 C CA . GLU A 1 96 ? 1.399 4.757 14.633 1.00 98.38 96 GLU A CA 1
ATOM 733 C C . GLU A 1 96 ? -0.016 5.334 14.784 1.00 98.38 96 GLU A C 1
ATOM 735 O O . GLU A 1 96 ? -0.784 4.859 15.622 1.00 98.38 96 GLU A O 1
ATOM 740 N N . ARG A 1 97 ? -0.407 6.317 13.962 1.00 98.69 97 ARG A N 1
ATOM 741 C CA . ARG A 1 97 ? -1.775 6.864 13.980 1.00 98.69 97 ARG A CA 1
ATOM 742 C C . ARG A 1 97 ? -2.813 5.839 13.524 1.00 98.69 97 ARG A C 1
ATOM 744 O O . ARG A 1 97 ? -3.837 5.695 14.191 1.00 98.69 97 ARG A O 1
ATOM 751 N N . ALA A 1 98 ? -2.519 5.072 12.476 1.00 98.50 98 ALA A N 1
ATOM 752 C CA . ALA A 1 98 ? -3.404 4.030 11.967 1.00 98.50 98 ALA A CA 1
ATOM 753 C C . ALA A 1 98 ? -3.673 2.933 13.003 1.00 98.50 98 ALA A C 1
ATOM 755 O O . ALA A 1 98 ? -4.833 2.619 13.277 1.00 98.50 98 ALA A O 1
ATOM 756 N N . PHE A 1 99 ? -2.627 2.405 13.642 1.00 97.75 99 PHE A N 1
ATOM 757 C CA . PHE A 1 99 ? -2.758 1.363 14.667 1.00 97.75 99 PHE A CA 1
ATOM 758 C C . PHE A 1 99 ? -3.513 1.853 15.908 1.00 97.75 99 PHE A C 1
ATOM 760 O O . PHE A 1 99 ? -4.265 1.093 16.513 1.00 97.75 99 PHE A O 1
ATOM 767 N N . ASN A 1 100 ? -3.370 3.133 16.263 1.00 97.75 100 ASN A N 1
ATOM 768 C CA . ASN A 1 100 ? -4.070 3.727 17.403 1.00 97.75 100 ASN A CA 1
ATOM 769 C C . ASN A 1 100 ? -5.489 4.225 17.073 1.00 97.75 100 ASN A C 1
ATOM 771 O O . ASN A 1 100 ? -6.226 4.602 17.982 1.00 97.75 100 ASN A O 1
ATOM 775 N N . SER A 1 101 ? -5.899 4.229 15.800 1.00 97.69 101 SER A N 1
ATOM 776 C CA . SER A 1 101 ? -7.193 4.784 15.377 1.00 97.69 101 SER A CA 1
ATOM 777 C C . SER A 1 101 ? -8.402 3.950 15.819 1.00 97.69 101 SER A C 1
ATOM 779 O O . SER A 1 101 ? -9.518 4.468 15.888 1.00 97.69 101 SER A O 1
ATOM 781 N N . GLY A 1 102 ? -8.206 2.648 16.064 1.00 96.31 102 GLY A N 1
ATOM 782 C CA . GLY A 1 102 ? -9.293 1.692 16.296 1.00 96.31 102 GLY A CA 1
ATOM 783 C C . GLY A 1 102 ? -10.192 1.457 15.074 1.00 96.31 102 GLY A C 1
ATOM 784 O O . GLY A 1 102 ? -11.235 0.817 15.202 1.00 96.31 102 GLY A O 1
ATOM 785 N N . LYS A 1 103 ? -9.809 1.967 13.897 1.00 98.12 103 LYS A N 1
ATOM 7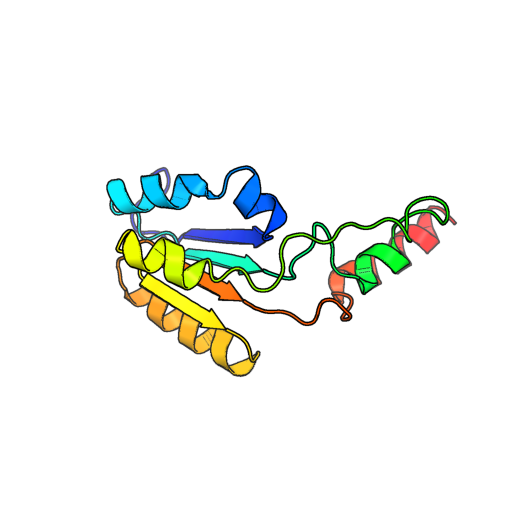86 C CA . LYS A 1 103 ? -10.557 1.858 12.643 1.00 98.12 103 LYS A CA 1
ATOM 787 C C . LYS A 1 103 ? -9.818 0.990 11.635 1.00 98.12 103 LYS A C 1
ATOM 789 O O . LYS A 1 103 ? -8.593 0.863 11.668 1.00 98.12 103 LYS A O 1
ATOM 794 N N . THR A 1 104 ? -10.570 0.454 10.680 1.00 98.62 104 THR A N 1
ATOM 795 C CA . THR A 1 104 ? -10.002 0.008 9.406 1.00 98.62 104 THR A CA 1
ATOM 796 C C . THR A 1 104 ? -9.207 1.161 8.807 1.00 98.62 104 THR A C 1
ATOM 798 O O . THR A 1 104 ? -9.702 2.291 8.765 1.00 98.62 104 THR A O 1
ATOM 801 N N . SER A 1 105 ? -7.959 0.897 8.430 1.00 98.69 105 SER A N 1
ATOM 802 C CA . SER A 1 105 ? -7.026 1.946 8.038 1.00 98.69 105 SER A CA 1
ATOM 803 C C . SER A 1 105 ? -6.424 1.697 6.665 1.00 98.69 105 SER A C 1
ATOM 805 O O . SER A 1 105 ? -5.992 0.581 6.400 1.00 98.69 105 SER A O 1
ATOM 807 N N . VAL A 1 106 ? -6.326 2.733 5.830 1.00 98.75 106 VAL A N 1
ATOM 808 C CA . VAL A 1 106 ? -5.629 2.683 4.534 1.00 98.75 106 VAL A CA 1
ATOM 809 C C . VAL A 1 106 ? -4.502 3.704 4.530 1.00 98.75 106 VAL A C 1
ATOM 811 O O . VAL A 1 106 ? -4.740 4.907 4.606 1.00 98.75 106 VAL A O 1
ATOM 814 N N . ILE A 1 107 ? -3.268 3.225 4.433 1.00 98.81 107 ILE A N 1
ATOM 815 C CA . ILE A 1 107 ? -2.085 4.072 4.288 1.00 98.81 107 ILE A CA 1
ATOM 816 C C . ILE A 1 107 ? -1.659 3.993 2.825 1.00 98.81 107 ILE A C 1
ATOM 818 O O . ILE A 1 107 ? -1.117 2.980 2.391 1.00 98.81 107 ILE A O 1
ATOM 822 N N . ASN A 1 108 ? -1.934 5.051 2.067 1.00 98.62 108 ASN A N 1
ATOM 823 C CA . ASN A 1 108 ? -1.561 5.178 0.663 1.00 98.62 108 ASN A CA 1
ATOM 824 C C . ASN A 1 108 ? -0.127 5.712 0.577 1.00 98.62 108 ASN A C 1
ATOM 826 O O . ASN A 1 108 ? 0.119 6.885 0.863 1.00 98.62 108 ASN A O 1
ATOM 830 N N . VAL A 1 109 ? 0.824 4.848 0.237 1.00 98.31 109 VAL A N 1
ATOM 831 C CA . VAL A 1 109 ? 2.233 5.201 0.058 1.00 98.31 109 VAL A CA 1
ATOM 832 C C . VAL A 1 109 ? 2.485 5.464 -1.415 1.00 98.31 109 VAL A C 1
ATOM 834 O O . VAL A 1 109 ? 2.228 4.590 -2.238 1.00 98.31 109 VAL A O 1
ATOM 837 N N . ILE A 1 110 ? 3.033 6.636 -1.728 1.00 97.12 110 ILE A N 1
ATOM 838 C CA . ILE A 1 110 ? 3.526 6.986 -3.059 1.00 97.12 110 ILE A CA 1
ATOM 839 C C . ILE A 1 110 ? 5.030 6.704 -3.084 1.00 97.12 110 ILE A C 1
ATOM 841 O O . ILE A 1 110 ? 5.791 7.401 -2.410 1.00 97.12 110 ILE A O 1
ATOM 845 N N . PRO A 1 111 ? 5.485 5.663 -3.790 1.00 94.25 111 PRO A N 1
ATOM 846 C CA . PRO A 1 111 ? 6.879 5.278 -3.790 1.00 94.25 111 PRO A CA 1
ATOM 847 C C . PRO A 1 111 ? 7.613 5.763 -5.042 1.00 94.25 111 PRO A C 1
ATOM 849 O O . PRO A 1 111 ? 7.018 6.027 -6.086 1.00 94.25 111 PRO A O 1
ATOM 852 N N . ASP A 1 112 ? 8.942 5.771 -4.971 1.00 92.62 112 ASP A N 1
ATOM 853 C CA . ASP A 1 112 ? 9.775 5.900 -6.161 1.00 92.62 112 ASP A CA 1
ATOM 854 C C . ASP A 1 112 ? 9.766 4.583 -6.952 1.00 92.62 112 ASP A C 1
ATOM 856 O O . ASP A 1 112 ? 10.420 3.604 -6.584 1.00 92.62 112 ASP A O 1
ATOM 860 N N . LYS A 1 113 ? 9.021 4.557 -8.059 1.00 89.81 113 LYS A N 1
ATOM 861 C CA . LYS A 1 113 ? 8.932 3.394 -8.954 1.00 89.81 113 LYS A CA 1
ATOM 862 C C . LYS A 1 113 ? 10.223 3.101 -9.728 1.00 89.81 113 LYS A C 1
ATOM 864 O O . LYS A 1 113 ? 10.367 2.014 -10.287 1.00 89.81 113 LYS A O 1
ATOM 869 N N . THR A 1 114 ? 11.166 4.043 -9.751 1.00 92.56 114 THR A N 1
ATOM 870 C CA . THR A 1 114 ? 12.489 3.874 -10.368 1.00 92.56 114 THR A CA 1
ATOM 871 C C . THR A 1 114 ? 13.507 3.258 -9.407 1.00 92.56 114 THR A C 1
ATOM 873 O O . THR A 1 114 ? 14.595 2.857 -9.824 1.00 92.56 114 THR A O 1
ATOM 876 N N . ALA A 1 115 ? 13.153 3.108 -8.129 1.00 92.75 115 ALA A N 1
ATOM 877 C CA . ALA A 1 115 ? 13.986 2.430 -7.154 1.00 92.75 115 ALA A CA 1
ATOM 878 C C . ALA A 1 115 ? 13.775 0.909 -7.211 1.00 92.75 115 ALA A C 1
ATOM 880 O O . ALA A 1 115 ? 12.652 0.402 -7.169 1.00 92.75 115 ALA A O 1
ATOM 881 N N . LEU A 1 116 ? 14.873 0.149 -7.250 1.00 91.81 116 LEU A N 1
ATOM 882 C CA . LEU A 1 116 ? 14.825 -1.304 -7.104 1.00 91.81 116 LEU A CA 1
ATOM 883 C C . LEU A 1 116 ? 14.931 -1.675 -5.623 1.00 91.81 116 LEU A C 1
ATOM 885 O O . LEU A 1 116 ? 15.903 -1.320 -4.956 1.00 91.81 116 LEU A O 1
ATOM 889 N N . ALA A 1 117 ? 13.959 -2.432 -5.110 1.00 88.75 117 ALA A N 1
ATOM 890 C CA . ALA A 1 117 ? 14.005 -2.909 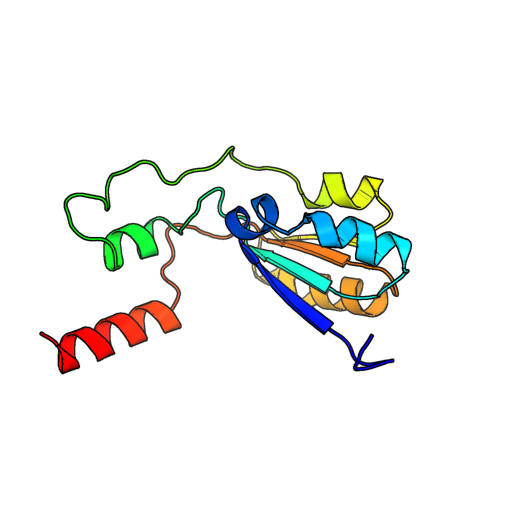-3.731 1.00 88.75 117 ALA A CA 1
ATOM 891 C C . ALA A 1 117 ? 15.288 -3.739 -3.487 1.00 88.75 117 ALA A C 1
ATOM 893 O O . ALA A 1 117 ? 15.540 -4.686 -4.243 1.00 88.75 117 ALA A O 1
ATOM 894 N N . PRO A 1 118 ? 16.075 -3.464 -2.426 1.00 90.88 118 PRO A N 1
ATOM 895 C CA . PRO A 1 118 ? 17.329 -4.176 -2.158 1.00 90.88 118 PRO A CA 1
ATOM 896 C C . PRO A 1 118 ? 17.163 -5.698 -2.072 1.00 90.88 118 PRO A C 1
ATOM 898 O O . PRO A 1 118 ? 18.024 -6.459 -2.510 1.00 90.88 118 PRO A O 1
ATOM 901 N N . GLN A 1 119 ? 16.021 -6.161 -1.557 1.00 89.81 119 GLN A N 1
ATOM 902 C CA . GLN A 1 119 ? 15.695 -7.583 -1.460 1.00 89.81 119 GLN A CA 1
ATOM 903 C C . GLN A 1 119 ? 15.480 -8.216 -2.840 1.00 89.81 119 GLN A C 1
ATOM 905 O O . GLN A 1 119 ? 15.849 -9.372 -3.047 1.00 89.81 119 GLN A O 1
ATOM 910 N N . LEU A 1 120 ? 14.895 -7.475 -3.788 1.00 90.44 120 LEU A N 1
ATOM 911 C CA . LEU A 1 120 ? 14.728 -7.941 -5.163 1.00 90.44 120 LEU A CA 1
ATOM 912 C C . LEU A 1 120 ? 16.074 -7.955 -5.894 1.00 90.44 120 LEU A C 1
ATOM 914 O O . LEU A 1 120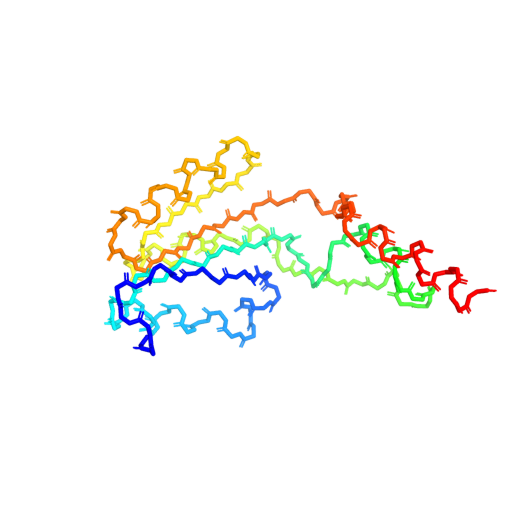 ? 16.395 -8.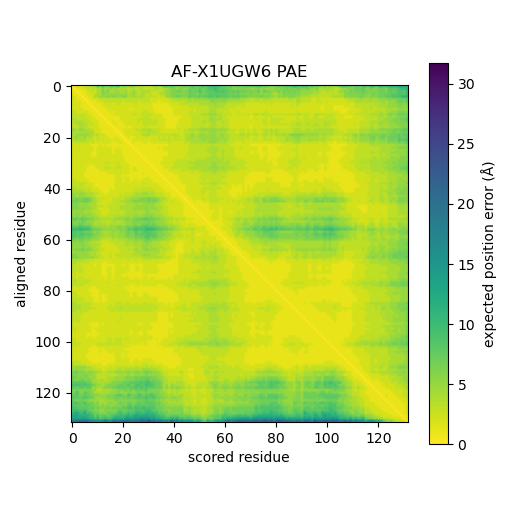956 -6.529 1.00 90.44 120 LEU A O 1
ATOM 918 N N . ALA A 1 121 ? 16.891 -6.910 -5.733 1.00 91.38 121 ALA A N 1
ATOM 919 C CA . ALA A 1 121 ? 18.245 -6.859 -6.285 1.00 91.38 121 ALA A CA 1
ATOM 920 C C . ALA A 1 121 ? 19.087 -8.069 -5.840 1.00 91.38 121 ALA A C 1
ATOM 922 O O . ALA A 1 121 ? 19.601 -8.812 -6.677 1.00 91.38 121 ALA A O 1
ATOM 923 N N . GLY A 1 122 ? 19.130 -8.343 -4.530 1.00 93.06 122 GLY A N 1
ATOM 924 C CA . GLY A 1 122 ? 19.858 -9.492 -3.986 1.00 93.06 122 GLY A CA 1
ATOM 925 C C . GLY A 1 122 ? 19.329 -10.843 -4.487 1.00 93.06 122 GLY A C 1
ATOM 926 O O . GLY A 1 122 ? 20.113 -11.750 -4.764 1.00 93.06 122 GLY A O 1
ATOM 927 N N . ARG A 1 123 ? 18.007 -10.985 -4.670 1.00 92.56 123 ARG A N 1
ATOM 928 C CA . ARG A 1 123 ? 17.408 -12.197 -5.262 1.00 92.56 123 ARG A CA 1
ATOM 929 C C . ARG A 1 123 ? 17.812 -12.390 -6.721 1.00 92.56 123 ARG A C 1
ATOM 931 O O . ARG A 1 123 ? 18.134 -13.510 -7.107 1.00 92.56 123 ARG A O 1
ATOM 938 N N . ILE A 1 124 ? 17.815 -11.323 -7.517 1.00 91.62 124 ILE A N 1
ATOM 939 C CA . ILE A 1 124 ? 18.233 -11.377 -8.924 1.00 91.62 124 ILE A CA 1
ATOM 940 C C . ILE A 1 124 ? 19.692 -11.832 -9.018 1.00 91.62 124 ILE A C 1
ATOM 942 O O . ILE A 1 124 ? 20.003 -12.729 -9.800 1.00 91.62 124 ILE A O 1
ATOM 946 N N . GLU A 1 125 ? 20.583 -11.259 -8.206 1.00 91.88 125 GLU A N 1
ATOM 947 C CA . GLU A 1 125 ? 21.991 -11.670 -8.162 1.00 91.88 125 GLU A CA 1
ATOM 948 C C . GLU A 1 125 ? 22.156 -13.138 -7.763 1.00 91.88 125 GLU A C 1
ATOM 950 O O . GLU A 1 125 ? 22.941 -13.863 -8.374 1.00 91.88 125 GLU A O 1
ATOM 955 N N . TYR A 1 126 ? 21.404 -13.589 -6.758 1.00 93.38 126 TYR A N 1
ATOM 956 C CA . TYR A 1 126 ? 21.423 -14.978 -6.316 1.00 93.38 126 TYR A CA 1
ATOM 957 C C . TYR A 1 126 ? 20.981 -15.941 -7.426 1.00 93.38 126 TYR A C 1
ATOM 959 O O . TYR A 1 126 ? 21.677 -16.915 -7.705 1.00 93.38 126 TYR A O 1
ATOM 967 N N . TYR A 1 127 ? 19.873 -15.653 -8.112 1.00 91.25 127 TYR A N 1
ATOM 968 C CA . TYR A 1 127 ? 19.374 -16.521 -9.180 1.00 91.25 127 TYR A CA 1
ATOM 969 C C . TYR A 1 127 ? 20.260 -16.522 -10.422 1.00 91.25 127 TYR A C 1
ATOM 971 O O . TYR A 1 127 ? 20.439 -17.579 -11.022 1.00 91.25 127 TYR A O 1
ATOM 979 N N . LYS A 1 128 ? 20.888 -15.392 -10.763 1.00 88.69 128 LYS A N 1
ATOM 980 C CA . LYS A 1 128 ? 21.900 -15.351 -11.829 1.00 88.69 128 LYS A CA 1
ATOM 981 C C . LYS A 1 128 ? 23.077 -16.285 -11.548 1.00 88.69 128 LYS A C 1
ATOM 983 O O . LYS A 1 128 ? 23.600 -16.860 -12.485 1.00 88.69 128 LYS A O 1
ATOM 988 N N . LYS A 1 129 ? 23.476 -16.464 -10.283 1.00 92.31 129 LYS A N 1
ATOM 989 C CA . LYS A 1 129 ? 24.541 -17.414 -9.907 1.00 92.31 129 LYS A CA 1
ATOM 990 C C . LYS A 1 129 ? 24.100 -18.877 -9.964 1.00 92.31 129 LYS A C 1
ATOM 992 O O . LYS A 1 129 ? 24.947 -19.747 -10.115 1.00 92.31 129 LYS A O 1
ATOM 997 N N . LEU A 1 130 ? 22.812 -19.154 -9.755 1.00 93.25 130 LEU A N 1
ATOM 998 C CA . LEU A 1 130 ? 22.283 -20.521 -9.754 1.00 93.25 130 LEU A CA 1
ATOM 999 C C . LEU A 1 130 ? 21.943 -21.038 -11.153 1.00 93.25 130 LEU A C 1
ATOM 1001 O O . LEU A 1 130 ? 22.047 -22.238 -11.390 1.00 93.25 130 LEU A O 1
ATOM 1005 N N . PHE A 1 131 ? 21.478 -20.154 -12.036 1.00 88.88 131 PHE A N 1
ATOM 1006 C CA . PHE A 1 131 ? 20.869 -20.533 -13.313 1.00 88.88 131 PHE A CA 1
ATOM 1007 C C . PHE A 1 131 ? 21.504 -19.862 -14.539 1.00 88.88 131 PHE A C 1
ATOM 1009 O O . PHE A 1 131 ? 21.045 -20.114 -15.652 1.00 88.88 131 PHE A O 1
ATOM 1016 N N . GLY A 1 132 ? 22.496 -18.988 -14.345 1.00 74.44 132 GLY A N 1
ATOM 1017 C CA . GLY A 1 132 ? 23.304 -18.385 -15.411 1.00 74.44 132 GLY A CA 1
ATOM 1018 C C . GLY A 1 132 ? 24.654 -19.069 -15.536 1.00 74.44 132 GLY A C 1
ATOM 1019 O O . GLY A 1 132 ? 25.156 -19.114 -16.678 1.00 74.44 132 GLY A O 1
#